Protein AF-A0A3A5MVI7-F1 (afdb_monomer_lite)

Secondary structure (DSSP, 8-state):
---THHHHHHHHHHHHHHHHHHHHHHHHHHHHHH-TT--HHHHHHHHHHHHHHHHHHHHHHHHHS--PPP-

Sequence (71 aa):
MNNPLIPAFYDIAWSGVVVVMLVALVVALVQIRRAPSLSSTARAIWVLIVLFAPIAGPVIWFLVGRRPQPE

Structure (mmCIF, N/CA/C/O backbone):
data_AF-A0A3A5MVI7-F1
#
_entry.id   AF-A0A3A5MVI7-F1
#
loop_
_atom_site.group_PDB
_atom_site.id
_atom_site.type_symbol
_atom_site.label_atom_id
_atom_site.label_alt_id
_atom_site.label_comp_id
_atom_site.label_asym_id
_atom_site.label_entity_id
_atom_site.label_seq_id
_atom_site.pdbx_PDB_ins_code
_atom_site.Cartn_x
_atom_site.Cartn_y
_atom_site.Cartn_z
_atom_site.occupancy
_atom_site.B_iso_or_equiv
_atom_site.auth_seq_id
_atom_site.auth_comp_id
_atom_site.auth_asym_id
_atom_site.auth_atom_id
_atom_site.pdbx_PDB_model_num
ATOM 1 N N . MET A 1 1 ? 27.573 -7.222 -26.077 1.00 51.03 1 MET A N 1
ATOM 2 C CA . MET A 1 1 ? 27.828 -6.204 -25.034 1.00 51.03 1 MET A CA 1
ATOM 3 C C . MET A 1 1 ? 26.660 -6.253 -24.060 1.00 51.03 1 MET A C 1
ATOM 5 O O . MET A 1 1 ? 25.676 -5.557 -24.260 1.00 51.03 1 MET A O 1
ATOM 9 N N . ASN A 1 2 ? 26.722 -7.133 -23.060 1.00 61.12 2 ASN A N 1
ATOM 10 C CA . ASN A 1 2 ? 25.678 -7.257 -22.042 1.00 61.12 2 ASN A CA 1
ATOM 11 C C . ASN A 1 2 ? 26.171 -6.423 -20.864 1.00 61.12 2 ASN A C 1
ATOM 13 O O . ASN A 1 2 ? 27.170 -6.794 -20.258 1.00 61.12 2 ASN A O 1
ATOM 17 N N . ASN A 1 3 ? 25.569 -5.258 -20.621 1.00 65.50 3 ASN A N 1
ATOM 18 C CA . ASN A 1 3 ? 26.001 -4.370 -19.544 1.00 65.50 3 ASN A CA 1
ATOM 19 C C . ASN A 1 3 ? 25.383 -4.845 -18.214 1.00 65.50 3 ASN A C 1
ATOM 21 O O . ASN A 1 3 ? 24.186 -4.628 -18.027 1.00 65.50 3 ASN A O 1
ATOM 25 N N . PRO A 1 4 ? 26.145 -5.468 -17.293 1.00 67.12 4 PRO A N 1
ATOM 26 C CA . PRO A 1 4 ? 25.608 -6.058 -16.061 1.00 67.12 4 PRO A CA 1
ATOM 27 C C . PRO A 1 4 ? 25.062 -5.020 -15.067 1.00 67.12 4 PRO A C 1
ATOM 29 O O . PRO A 1 4 ? 24.337 -5.379 -14.144 1.00 67.12 4 PRO A O 1
ATOM 32 N N . LEU A 1 5 ? 25.353 -3.732 -15.274 1.00 67.38 5 LEU A N 1
ATOM 33 C CA . LEU A 1 5 ? 24.840 -2.643 -14.441 1.00 67.38 5 LEU A CA 1
ATOM 34 C C . LEU A 1 5 ? 23.376 -2.282 -14.748 1.00 67.38 5 LEU A C 1
ATOM 36 O O . LEU A 1 5 ? 22.666 -1.840 -13.848 1.00 67.38 5 LEU A O 1
ATOM 40 N N . ILE A 1 6 ? 22.908 -2.485 -15.988 1.00 70.94 6 ILE A N 1
ATOM 41 C CA . ILE A 1 6 ? 21.514 -2.199 -16.377 1.00 70.94 6 ILE A CA 1
ATOM 42 C C . ILE A 1 6 ? 20.524 -3.140 -15.664 1.00 70.94 6 ILE A C 1
ATOM 44 O O . ILE A 1 6 ? 19.557 -2.624 -15.104 1.00 70.94 6 ILE A O 1
ATOM 48 N N . PRO A 1 7 ? 20.762 -4.470 -15.600 1.00 74.88 7 PRO A N 1
ATOM 49 C CA . PRO A 1 7 ? 19.948 -5.381 -14.796 1.00 74.88 7 PRO A CA 1
ATOM 50 C C . PRO A 1 7 ? 19.889 -4.976 -13.320 1.00 74.88 7 PRO A C 1
ATOM 52 O O . PRO A 1 7 ? 18.804 -4.806 -12.780 1.00 74.88 7 PRO A O 1
ATOM 55 N N . ALA A 1 8 ? 21.040 -4.704 -12.694 1.00 82.62 8 ALA A N 1
ATOM 56 C CA . ALA A 1 8 ? 21.086 -4.358 -11.273 1.00 82.62 8 ALA A CA 1
ATOM 57 C C . ALA A 1 8 ? 20.339 -3.051 -10.951 1.00 82.62 8 ALA A C 1
ATOM 59 O O . ALA A 1 8 ? 19.614 -2.976 -9.962 1.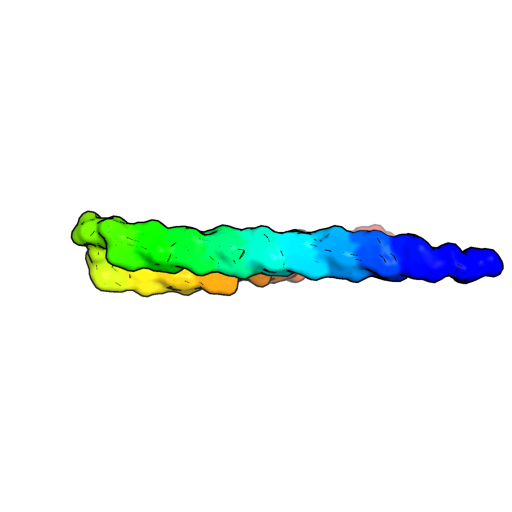00 82.62 8 ALA A O 1
ATOM 60 N N . PHE A 1 9 ? 20.482 -2.019 -11.788 1.00 83.50 9 PHE A N 1
ATOM 61 C CA . PHE A 1 9 ? 19.766 -0.757 -11.592 1.00 83.50 9 PHE A CA 1
ATOM 62 C C . PHE A 1 9 ? 18.253 -0.918 -11.777 1.00 83.50 9 PHE A C 1
ATOM 64 O O . PHE A 1 9 ? 17.476 -0.381 -10.988 1.00 83.50 9 PHE A O 1
ATOM 71 N N . TYR A 1 10 ? 17.838 -1.67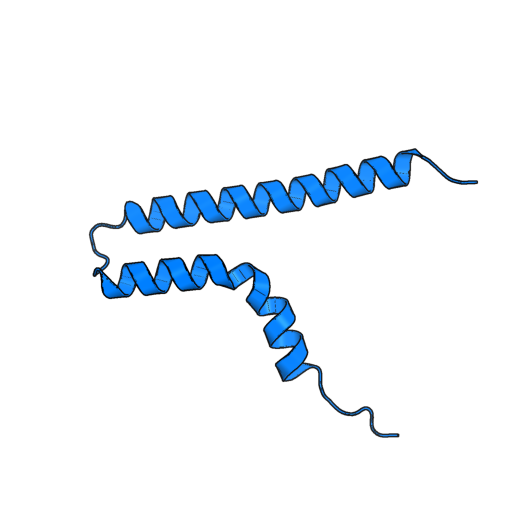8 -12.794 1.00 86.38 10 TYR A N 1
ATOM 72 C CA . TYR A 1 10 ? 16.435 -2.001 -13.037 1.00 86.38 10 TYR A CA 1
ATOM 73 C C . TYR A 1 10 ? 15.821 -2.738 -11.839 1.00 86.38 10 TYR A C 1
ATOM 75 O O . TYR A 1 10 ? 14.779 -2.321 -11.332 1.00 86.38 10 TYR A O 1
ATOM 83 N N . ASP A 1 11 ? 16.502 -3.767 -11.331 1.00 88.94 11 ASP A N 1
ATOM 84 C CA . ASP A 1 11 ? 16.040 -4.560 -10.190 1.00 88.94 11 ASP A CA 1
ATOM 85 C C . ASP A 1 11 ? 15.900 -3.709 -8.922 1.00 88.94 11 ASP A C 1
ATOM 87 O O . ASP A 1 11 ? 14.890 -3.799 -8.218 1.00 88.94 11 ASP A O 1
ATOM 91 N N . ILE A 1 12 ? 16.875 -2.835 -8.645 1.00 91.50 12 ILE A N 1
ATOM 92 C CA . ILE A 1 12 ? 16.834 -1.911 -7.502 1.00 91.50 12 ILE A CA 1
ATOM 93 C C . ILE A 1 12 ? 15.676 -0.921 -7.644 1.00 91.50 12 ILE A C 1
ATOM 95 O O . ILE A 1 12 ? 14.941 -0.702 -6.679 1.00 91.50 12 ILE A O 1
ATOM 99 N N . ALA A 1 13 ? 15.489 -0.335 -8.830 1.00 93.00 13 ALA A N 1
ATOM 100 C CA . ALA A 1 13 ? 14.423 0.629 -9.074 1.00 93.00 13 ALA A CA 1
ATOM 101 C C . ALA A 1 13 ? 13.040 -0.002 -8.851 1.00 93.00 13 ALA A C 1
ATOM 103 O O . ALA A 1 13 ? 12.232 0.538 -8.093 1.00 93.00 13 ALA A O 1
ATOM 104 N N . TRP A 1 14 ? 12.782 -1.176 -9.435 1.00 92.69 14 TRP A N 1
ATOM 105 C CA . TRP A 1 14 ? 11.506 -1.875 -9.262 1.00 92.69 14 TRP A CA 1
ATOM 106 C C . TRP A 1 14 ? 11.285 -2.373 -7.843 1.00 92.69 14 TRP A C 1
ATOM 108 O O . TRP A 1 14 ? 10.184 -2.224 -7.312 1.00 92.69 14 TRP A O 1
ATOM 118 N N . SER A 1 15 ? 12.325 -2.894 -7.194 1.00 93.62 15 SER A N 1
ATOM 119 C CA . SER A 1 15 ? 12.243 -3.276 -5.782 1.00 93.62 15 SER A CA 1
ATOM 120 C C . SER A 1 15 ? 11.902 -2.066 -4.911 1.00 93.62 15 SER A C 1
ATOM 122 O O . SER A 1 15 ? 11.041 -2.156 -4.039 1.00 93.62 15 SER A O 1
ATOM 124 N N . GLY A 1 16 ? 12.507 -0.908 -5.191 1.00 95.88 16 GLY A N 1
ATOM 125 C CA . GLY A 1 16 ? 12.191 0.356 -4.530 1.00 95.88 16 GLY A CA 1
ATOM 126 C C . GLY A 1 16 ? 10.728 0.765 -4.707 1.00 95.88 16 GLY A C 1
ATOM 127 O O . GLY A 1 16 ? 10.069 1.107 -3.726 1.00 95.88 16 GLY A O 1
ATOM 128 N N . VAL A 1 17 ? 10.187 0.662 -5.925 1.00 95.31 17 VAL A N 1
ATOM 129 C CA . VAL A 1 17 ? 8.762 0.924 -6.198 1.00 95.31 17 VAL A CA 1
ATOM 130 C C . VAL A 1 17 ? 7.867 0.002 -5.367 1.00 95.31 17 VAL A C 1
ATOM 132 O O . VAL A 1 17 ? 6.947 0.483 -4.705 1.00 95.31 17 VAL A O 1
ATOM 135 N N . VAL A 1 18 ? 8.159 -1.301 -5.332 1.00 93.88 18 VAL A N 1
ATOM 136 C CA . VAL A 1 18 ? 7.394 -2.272 -4.532 1.00 93.88 18 VAL A CA 1
ATOM 137 C C . VAL A 1 18 ? 7.446 -1.922 -3.044 1.00 93.88 18 VAL A C 1
ATOM 139 O O . VAL A 1 18 ? 6.410 -1.917 -2.379 1.00 93.88 18 VAL A O 1
ATOM 142 N N . VAL A 1 19 ? 8.618 -1.560 -2.516 1.00 96.81 19 VAL A N 1
ATOM 143 C CA . VAL A 1 19 ? 8.770 -1.137 -1.116 1.00 96.81 19 VAL A CA 1
ATOM 144 C C . VAL A 1 19 ? 7.927 0.103 -0.819 1.00 96.81 19 VAL A C 1
ATOM 146 O O . VAL A 1 19 ? 7.205 0.120 0.177 1.00 96.81 19 VAL A O 1
ATOM 149 N N . VAL A 1 20 ? 7.952 1.120 -1.684 1.00 96.56 20 VAL A N 1
ATOM 150 C CA . VAL A 1 20 ? 7.131 2.332 -1.516 1.00 9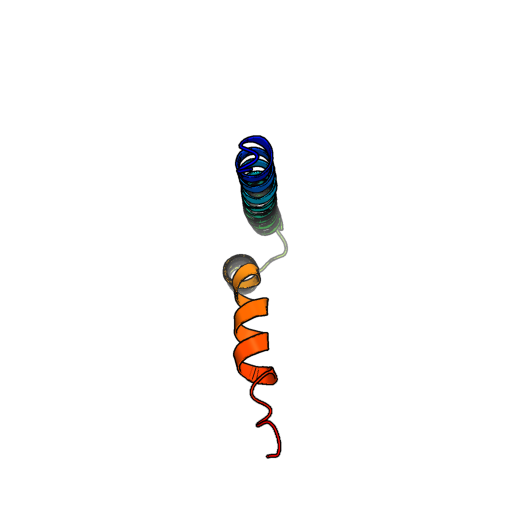6.56 20 VAL A CA 1
ATOM 151 C C . VAL A 1 20 ? 5.638 1.995 -1.518 1.00 96.56 20 VAL A C 1
ATOM 153 O O . VAL A 1 20 ? 4.901 2.493 -0.666 1.00 96.56 20 VAL A O 1
ATOM 156 N N . MET A 1 21 ? 5.188 1.112 -2.416 1.00 94.31 21 MET A N 1
ATOM 157 C CA . MET A 1 21 ? 3.793 0.657 -2.456 1.00 94.31 21 MET A CA 1
ATOM 158 C C . MET A 1 21 ? 3.389 -0.066 -1.164 1.00 94.31 21 MET A C 1
ATOM 160 O O . MET A 1 21 ? 2.313 0.195 -0.625 1.00 94.31 21 MET A O 1
ATOM 164 N N . LEU A 1 22 ? 4.255 -0.930 -0.626 1.00 94.62 22 LEU A N 1
ATOM 165 C CA . LEU A 1 22 ? 4.013 -1.627 0.640 1.00 94.62 22 LEU A CA 1
ATOM 166 C C . LEU A 1 22 ? 3.964 -0.664 1.832 1.00 94.62 22 LEU A C 1
ATOM 168 O O . LEU A 1 22 ? 3.082 -0.781 2.683 1.00 94.62 22 LEU A O 1
ATOM 172 N N . VAL A 1 23 ? 4.869 0.315 1.887 1.00 97.00 23 VAL A N 1
ATOM 173 C CA . VAL A 1 23 ? 4.856 1.350 2.931 1.00 97.00 23 VAL A CA 1
ATOM 174 C C . VAL A 1 23 ? 3.558 2.153 2.863 1.00 97.00 23 VAL A C 1
ATOM 176 O O . VAL A 1 23 ? 2.902 2.334 3.889 1.00 97.00 23 VAL A O 1
ATOM 179 N N . ALA A 1 24 ? 3.143 2.583 1.670 1.00 95.19 24 ALA A N 1
ATOM 180 C CA . ALA A 1 24 ? 1.891 3.310 1.478 1.00 95.19 24 ALA A CA 1
ATOM 181 C C . ALA A 1 24 ? 0.669 2.488 1.928 1.00 95.19 24 ALA A C 1
ATOM 183 O O . ALA A 1 24 ? -0.204 3.021 2.616 1.00 95.19 24 ALA A O 1
ATOM 184 N N . LEU A 1 25 ? 0.638 1.187 1.616 1.00 94.62 25 LEU A N 1
ATOM 185 C CA . LEU A 1 25 ? -0.396 0.254 2.073 1.00 94.62 25 LEU A CA 1
ATOM 186 C C . LEU A 1 25 ? -0.468 0.205 3.606 1.00 94.62 25 LEU A C 1
ATOM 188 O O . LEU A 1 25 ? -1.540 0.390 4.185 1.00 94.62 25 LEU A O 1
ATOM 192 N N . VAL A 1 26 ? 0.668 0.006 4.279 1.00 96.38 26 VAL A N 1
ATOM 193 C CA . VAL A 1 26 ? 0.725 -0.046 5.749 1.00 96.38 26 VAL A CA 1
ATOM 194 C C . VAL A 1 26 ? 0.278 1.279 6.362 1.00 96.38 26 VAL A C 1
ATOM 196 O O . VAL A 1 26 ? -0.548 1.286 7.277 1.00 96.38 26 VAL A O 1
ATOM 199 N N . VAL A 1 27 ? 0.776 2.406 5.847 1.00 97.25 27 VAL A N 1
ATOM 200 C CA . VAL A 1 27 ? 0.390 3.745 6.312 1.00 97.25 27 VAL A CA 1
ATOM 201 C C . VAL A 1 27 ? -1.118 3.948 6.175 1.00 97.25 27 VAL A C 1
ATOM 203 O O . VAL A 1 27 ? -1.760 4.381 7.132 1.00 97.25 27 VAL A O 1
ATOM 206 N N . ALA A 1 28 ? -1.709 3.584 5.037 1.00 94.38 28 ALA A N 1
ATOM 207 C CA . ALA A 1 28 ? -3.146 3.703 4.816 1.00 94.38 28 ALA A CA 1
ATOM 208 C C . ALA A 1 28 ? -3.959 2.853 5.809 1.00 94.38 28 ALA A C 1
ATOM 210 O O . ALA A 1 28 ? -4.906 3.357 6.415 1.00 94.38 28 ALA A O 1
ATOM 211 N N . LEU A 1 29 ? -3.559 1.602 6.061 1.00 93.56 29 LEU A N 1
ATOM 212 C CA . LEU A 1 29 ? -4.212 0.744 7.058 1.00 93.56 29 LEU A CA 1
ATOM 213 C C . LEU A 1 29 ? -4.113 1.324 8.477 1.00 93.56 29 LEU A C 1
ATOM 215 O O . LEU A 1 29 ? -5.091 1.303 9.229 1.00 93.56 29 LEU A O 1
ATOM 219 N N . VAL A 1 30 ? -2.958 1.888 8.843 1.00 95.44 30 VAL A N 1
ATOM 220 C CA . VAL A 1 30 ? -2.772 2.572 10.132 1.00 95.44 30 VAL A CA 1
ATOM 221 C C . VAL A 1 30 ? -3.686 3.791 10.237 1.00 95.44 30 VAL A C 1
ATOM 223 O O . VAL A 1 30 ? -4.323 3.975 11.275 1.00 95.44 30 VAL A O 1
ATOM 226 N N . GLN A 1 31 ? -3.808 4.594 9.180 1.00 93.50 31 GLN A N 1
ATOM 227 C CA . GLN A 1 31 ? -4.694 5.761 9.157 1.00 93.50 31 GLN A CA 1
ATOM 228 C C . GLN A 1 31 ? -6.164 5.357 9.304 1.00 93.50 31 GLN A C 1
ATOM 230 O O . GLN A 1 31 ? -6.876 5.908 10.144 1.00 93.50 31 GLN A O 1
ATOM 235 N N . ILE A 1 32 ? -6.601 4.324 8.578 1.00 91.69 32 ILE A N 1
ATOM 236 C CA . ILE A 1 32 ? -7.953 3.765 8.703 1.00 91.69 32 ILE A CA 1
ATOM 237 C C . ILE A 1 32 ? -8.203 3.264 10.131 1.00 91.69 32 ILE A C 1
ATOM 239 O O . ILE A 1 32 ? -9.282 3.487 10.686 1.00 91.69 32 ILE A O 1
ATOM 243 N N . ARG A 1 33 ? -7.216 2.603 10.755 1.00 91.19 33 ARG A N 1
ATOM 244 C CA . ARG A 1 33 ? -7.297 2.139 12.151 1.00 91.19 33 ARG A CA 1
ATOM 245 C C . ARG A 1 33 ? -7.370 3.298 13.153 1.00 91.19 33 ARG A C 1
ATOM 247 O O . ARG A 1 33 ? -8.020 3.172 14.191 1.00 91.19 33 ARG A O 1
ATOM 254 N N . ARG A 1 34 ? -6.699 4.410 12.869 1.00 92.94 34 ARG A N 1
ATOM 255 C CA . ARG A 1 34 ? -6.661 5.579 13.754 1.00 92.94 34 ARG A CA 1
ATOM 256 C C . ARG A 1 34 ? -7.882 6.474 13.628 1.00 92.94 34 ARG A C 1
ATOM 258 O O . ARG A 1 34 ? -8.140 7.206 14.570 1.00 92.94 34 ARG A O 1
ATOM 265 N N . ALA A 1 3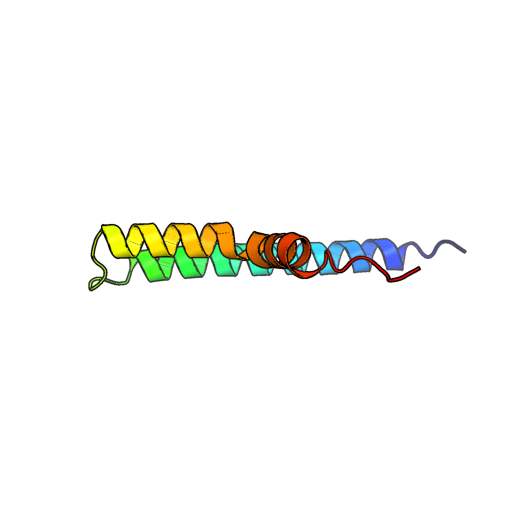5 ? -8.628 6.406 12.529 1.00 91.12 35 ALA A N 1
ATOM 266 C CA . ALA A 1 35 ? -9.824 7.214 12.319 1.00 91.12 35 ALA A CA 1
ATOM 267 C C . ALA A 1 35 ? -10.975 6.754 13.244 1.00 91.12 35 ALA A C 1
ATOM 269 O O . ALA A 1 35 ? -11.558 5.692 13.003 1.00 91.12 35 ALA A O 1
ATOM 270 N N . PRO A 1 36 ? -11.313 7.527 14.297 1.00 83.00 36 PRO A N 1
ATOM 271 C CA . PRO A 1 36 ? -12.294 7.123 15.305 1.00 83.00 36 PRO A CA 1
ATOM 272 C C . PRO A 1 36 ? -13.741 7.380 14.858 1.00 83.00 36 PRO A C 1
ATOM 274 O O . PRO A 1 36 ? -14.667 6.815 15.426 1.00 83.00 36 PRO A O 1
ATOM 277 N N . SER A 1 37 ? -13.940 8.212 13.832 1.00 89.19 37 SER A N 1
ATOM 278 C CA . SER A 1 37 ? -15.247 8.559 13.262 1.00 89.19 37 SER A CA 1
ATOM 279 C C . SER A 1 37 ? -15.738 7.587 12.184 1.00 89.19 37 SER A C 1
ATOM 281 O O . SER A 1 37 ? -16.861 7.724 11.703 1.00 89.19 37 SER A O 1
ATOM 283 N N . LEU A 1 38 ? -14.923 6.604 11.782 1.00 88.31 38 LEU A N 1
ATOM 284 C CA . LEU A 1 38 ? -15.334 5.590 10.813 1.00 88.31 38 LEU A CA 1
ATOM 285 C C . LEU A 1 38 ? -16.201 4.532 11.495 1.00 88.31 38 LEU A C 1
ATOM 287 O O . LEU A 1 38 ? -15.762 3.852 12.423 1.00 88.31 38 LEU A O 1
ATOM 291 N N . SER A 1 39 ? -17.408 4.329 10.969 1.00 92.12 39 SER A N 1
ATOM 292 C CA . SER A 1 39 ? -18.206 3.151 11.305 1.00 92.12 39 SER A CA 1
ATOM 293 C C . SER A 1 39 ? -17.474 1.863 10.900 1.00 92.12 39 SER A C 1
ATOM 295 O O . SER A 1 39 ? -16.624 1.866 10.004 1.00 92.12 39 SER A O 1
ATOM 297 N N . SER A 1 40 ? -17.819 0.738 11.536 1.00 89.44 40 SER A N 1
ATOM 298 C CA . SER A 1 40 ? -17.193 -0.566 11.253 1.00 89.44 40 SER A CA 1
ATOM 299 C C . SER A 1 40 ? -17.283 -0.941 9.765 1.00 89.44 40 SER A C 1
ATOM 301 O O . SER A 1 40 ? -16.284 -1.312 9.147 1.00 89.44 40 SER A O 1
ATOM 303 N N . THR A 1 41 ? -18.454 -0.731 9.155 1.00 92.88 41 THR A N 1
ATOM 304 C CA . THR A 1 41 ? -18.681 -0.956 7.721 1.00 92.88 41 THR A CA 1
ATOM 305 C C . THR A 1 41 ? -17.830 -0.034 6.851 1.00 92.88 41 THR A C 1
ATOM 307 O O . THR A 1 41 ? -17.188 -0.501 5.913 1.00 92.88 41 THR A O 1
ATOM 310 N N . ALA A 1 42 ? -17.769 1.265 7.170 1.00 92.19 42 A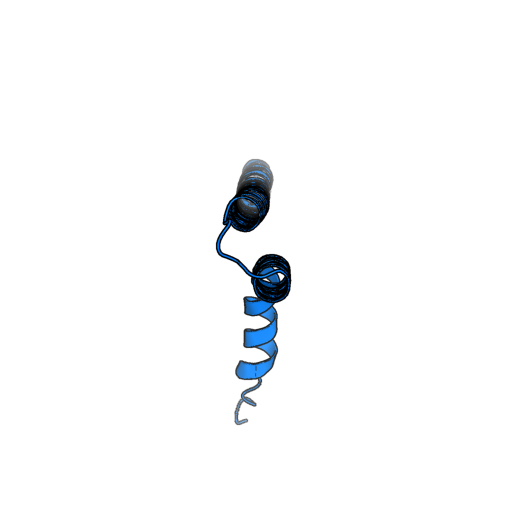LA A N 1
ATOM 311 C CA . ALA A 1 42 ? -16.963 2.215 6.404 1.00 92.19 42 ALA A CA 1
ATOM 312 C C . ALA A 1 42 ? -15.468 1.868 6.473 1.00 92.19 42 ALA A C 1
ATOM 314 O O . ALA A 1 42 ? -14.769 1.920 5.463 1.00 92.19 42 ALA A O 1
ATOM 315 N N . ARG A 1 43 ? -14.979 1.442 7.643 1.00 92.62 43 ARG A N 1
ATOM 316 C CA . ARG A 1 43 ? -13.611 0.941 7.808 1.00 92.62 43 ARG A CA 1
ATOM 317 C C . ARG A 1 43 ? -13.350 -0.290 6.936 1.00 92.62 43 ARG A C 1
ATOM 319 O O . ARG A 1 43 ? -12.324 -0.321 6.263 1.00 92.62 43 ARG A O 1
ATOM 326 N N . ALA A 1 44 ? -14.251 -1.274 6.924 1.00 93.50 44 ALA A N 1
ATOM 327 C CA . ALA A 1 44 ? -14.098 -2.471 6.094 1.00 93.50 44 ALA A CA 1
ATOM 328 C C . ALA A 1 44 ? -14.012 -2.121 4.599 1.00 93.50 44 ALA A C 1
ATOM 330 O O . ALA A 1 44 ? -13.128 -2.615 3.902 1.00 93.50 44 ALA A O 1
ATOM 331 N N . ILE A 1 45 ? -14.864 -1.204 4.130 1.00 96.25 45 ILE A N 1
ATOM 332 C CA . ILE A 1 45 ? -14.835 -0.707 2.748 1.00 96.25 45 ILE A CA 1
ATOM 333 C C . ILE A 1 45 ? -13.484 -0.055 2.432 1.00 96.25 45 ILE A C 1
ATOM 335 O O . ILE A 1 45 ? -12.869 -0.393 1.424 1.00 96.25 45 ILE A O 1
ATOM 339 N N . TRP A 1 46 ? -12.977 0.827 3.298 1.00 95.19 46 TRP A N 1
ATOM 340 C CA . TRP A 1 46 ? -11.679 1.475 3.081 1.00 95.19 46 TRP A CA 1
ATOM 341 C C . TRP A 1 46 ? -10.509 0.490 3.061 1.00 95.19 46 TRP A C 1
ATOM 343 O O . TRP A 1 46 ? -9.606 0.643 2.242 1.00 95.19 46 TRP A O 1
ATOM 353 N N . VAL A 1 47 ? -10.529 -0.539 3.912 1.00 94.12 47 VAL A N 1
ATOM 354 C CA . VAL A 1 47 ? -9.519 -1.607 3.877 1.00 94.12 47 VAL A CA 1
ATOM 355 C C . VAL A 1 47 ? -9.553 -2.333 2.533 1.00 94.12 47 VAL A C 1
ATOM 357 O O . VAL A 1 47 ? -8.506 -2.500 1.913 1.00 94.12 47 VAL A O 1
ATOM 360 N N . LEU A 1 48 ? -10.741 -2.713 2.052 1.00 94.06 48 LEU A N 1
ATOM 361 C CA . LEU A 1 48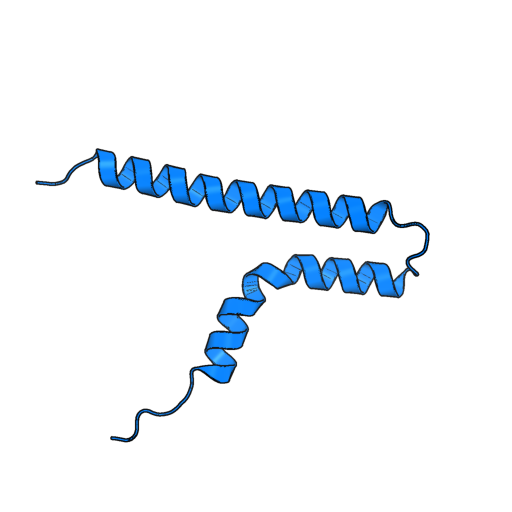 ? -10.892 -3.371 0.752 1.00 94.06 48 LEU A CA 1
ATOM 362 C C . LEU A 1 48 ? -10.397 -2.472 -0.388 1.00 94.06 48 LEU A C 1
ATOM 364 O O . LEU A 1 48 ? -9.622 -2.926 -1.223 1.00 94.06 48 LEU A O 1
ATOM 368 N N . ILE A 1 49 ? -10.775 -1.190 -0.395 1.00 94.44 49 ILE A N 1
ATOM 369 C CA . ILE A 1 49 ? -10.320 -0.222 -1.405 1.00 94.44 49 ILE A CA 1
ATOM 370 C C . ILE A 1 49 ? -8.795 -0.165 -1.448 1.00 94.44 49 ILE A C 1
ATOM 372 O O . ILE A 1 49 ? -8.212 -0.277 -2.520 1.00 94.44 49 ILE A O 1
ATOM 376 N N . VAL A 1 50 ? -8.139 -0.015 -0.297 1.00 94.12 50 VAL A N 1
ATOM 377 C CA . VAL A 1 50 ? -6.679 0.110 -0.231 1.00 94.12 50 VAL A CA 1
ATOM 378 C C . VAL A 1 50 ? -5.984 -1.185 -0.673 1.00 94.12 50 VAL A C 1
ATOM 380 O O . VAL A 1 50 ? -4.970 -1.121 -1.366 1.00 94.12 50 VAL A O 1
ATOM 383 N N . LEU A 1 51 ? -6.535 -2.354 -0.331 1.00 91.94 51 LEU A N 1
ATOM 384 C CA . LEU A 1 51 ? -5.994 -3.650 -0.756 1.00 91.94 51 LEU A CA 1
ATOM 385 C C . LEU A 1 51 ? -6.124 -3.881 -2.266 1.00 91.94 51 LEU A C 1
ATOM 387 O O . LEU A 1 51 ? -5.219 -4.446 -2.877 1.00 91.94 51 LEU A O 1
ATOM 391 N N . PHE A 1 52 ? -7.230 -3.444 -2.872 1.00 92.75 52 PHE A N 1
ATOM 392 C CA . PHE A 1 52 ? -7.510 -3.669 -4.293 1.00 92.75 52 PHE A CA 1
ATOM 393 C C . PHE A 1 52 ? -7.100 -2.506 -5.209 1.00 92.75 52 PHE A C 1
ATOM 395 O O . PHE A 1 52 ? -7.038 -2.678 -6.425 1.00 92.75 52 PHE A O 1
ATOM 402 N N . ALA A 1 53 ? -6.742 -1.343 -4.663 1.00 91.44 53 ALA A N 1
ATOM 403 C CA . ALA A 1 53 ? -6.202 -0.214 -5.418 1.00 91.44 53 ALA A CA 1
ATOM 404 C C . ALA A 1 53 ? -5.072 -0.589 -6.408 1.00 91.44 53 ALA A C 1
ATOM 406 O O . ALA A 1 53 ? -5.169 -0.183 -7.569 1.00 91.44 53 ALA A O 1
ATOM 407 N N . PRO A 1 54 ? -4.039 -1.383 -6.043 1.00 86.62 54 PRO A N 1
ATOM 408 C CA . PRO A 1 54 ? -2.945 -1.701 -6.968 1.00 86.62 54 PRO A CA 1
ATOM 409 C C . PRO A 1 54 ? -3.375 -2.531 -8.187 1.00 86.62 54 PRO A C 1
ATOM 411 O O . PRO A 1 54 ? -2.738 -2.443 -9.234 1.00 86.62 54 PRO A O 1
ATOM 414 N N . ILE A 1 55 ? -4.465 -3.301 -8.094 1.00 89.25 55 ILE A N 1
ATOM 415 C CA . ILE A 1 55 ? -4.976 -4.097 -9.222 1.00 89.25 55 ILE A CA 1
ATOM 416 C C . ILE A 1 55 ? -6.014 -3.347 -10.067 1.00 89.25 55 ILE A C 1
ATOM 418 O O . ILE A 1 55 ? -6.360 -3.803 -11.157 1.00 89.25 55 ILE A O 1
ATOM 422 N N . ALA A 1 56 ? -6.495 -2.188 -9.607 1.00 89.31 56 ALA A N 1
ATOM 423 C CA . ALA A 1 56 ? -7.525 -1.423 -10.303 1.00 89.31 56 ALA A CA 1
ATOM 424 C C . ALA A 1 56 ? -7.068 -0.963 -11.697 1.00 89.31 56 ALA A C 1
ATOM 426 O O . ALA A 1 56 ? -7.840 -1.051 -12.645 1.00 89.31 56 ALA A O 1
ATOM 427 N N . GLY A 1 57 ? -5.811 -0.532 -11.848 1.00 87.00 57 GLY A N 1
ATOM 428 C CA . GLY A 1 57 ? -5.254 -0.099 -13.137 1.00 87.00 57 GLY A CA 1
ATOM 429 C C . GLY A 1 57 ? -5.322 -1.187 -14.220 1.00 87.00 57 GLY A C 1
ATOM 430 O O . GLY A 1 57 ? -5.960 -0.964 -15.252 1.00 87.00 57 GLY A O 1
ATOM 431 N N . PRO A 1 58 ? -4.740 -2.380 -13.985 1.00 88.19 58 PRO A N 1
ATOM 432 C CA . PRO A 1 58 ? -4.878 -3.520 -14.890 1.00 88.19 58 PRO A CA 1
ATOM 433 C C . PRO A 1 58 ? -6.336 -3.889 -15.186 1.00 88.19 58 PRO A C 1
ATOM 435 O O . PRO A 1 58 ? -6.694 -4.099 -16.343 1.00 88.19 58 PRO A O 1
ATOM 438 N N . VAL A 1 59 ? -7.198 -3.928 -14.163 1.00 90.62 59 VAL A N 1
ATOM 439 C CA . VAL A 1 59 ? -8.624 -4.250 -14.334 1.00 90.62 59 VAL A CA 1
ATOM 440 C C . VAL A 1 59 ? -9.312 -3.235 -15.249 1.00 90.62 59 VAL A C 1
ATOM 442 O O . VAL A 1 59 ? -9.979 -3.630 -16.203 1.00 90.62 59 VAL A O 1
ATOM 445 N N . ILE A 1 60 ? -9.109 -1.935 -15.020 1.00 91.38 60 ILE A N 1
ATOM 446 C CA . ILE A 1 60 ? -9.654 -0.865 -15.864 1.00 91.38 60 ILE A CA 1
ATOM 447 C C . ILE A 1 60 ? -9.147 -1.009 -17.300 1.00 91.38 60 ILE A C 1
ATOM 449 O O . ILE A 1 60 ? -9.946 -0.928 -18.231 1.00 91.38 60 ILE A O 1
ATOM 453 N N . TRP A 1 61 ? -7.854 -1.279 -17.496 1.00 87.94 61 TRP A N 1
ATOM 454 C CA . TRP A 1 61 ? -7.290 -1.504 -18.827 1.00 87.94 61 TRP A CA 1
ATOM 455 C C . TRP A 1 61 ? -7.978 -2.662 -19.561 1.00 87.94 61 TRP A C 1
ATOM 457 O O . TRP A 1 61 ? -8.361 -2.510 -20.716 1.00 87.94 61 TRP A O 1
ATOM 467 N N . PHE A 1 62 ? -8.216 -3.797 -18.901 1.00 86.81 62 PHE A N 1
ATOM 468 C CA . PHE A 1 62 ? -8.911 -4.935 -19.518 1.00 86.81 62 PHE A CA 1
ATOM 469 C C . PHE A 1 62 ? -10.395 -4.686 -19.809 1.00 86.81 62 PHE A C 1
ATOM 471 O O . PHE A 1 62 ? -10.958 -5.316 -20.711 1.00 86.81 62 PHE A O 1
ATOM 478 N N . LEU A 1 63 ? -11.044 -3.816 -19.036 1.00 89.88 63 LEU A N 1
ATOM 479 C CA . LEU A 1 63 ? -12.453 -3.473 -19.225 1.00 89.88 63 LEU A CA 1
ATOM 480 C C . LEU A 1 63 ? -12.642 -2.405 -20.312 1.00 89.88 63 LEU A C 1
ATOM 482 O O . LEU A 1 63 ? -13.572 -2.504 -21.105 1.00 89.88 63 LEU A O 1
ATOM 486 N N . VAL A 1 64 ? -11.755 -1.410 -20.374 1.00 87.06 64 VAL A N 1
ATOM 487 C CA . VAL A 1 64 ? -11.863 -0.254 -21.283 1.00 87.06 64 VAL A CA 1
ATOM 488 C C . VAL A 1 64 ? -11.078 -0.455 -22.585 1.00 87.06 64 VAL A C 1
ATOM 490 O O . VAL A 1 64 ? -11.512 -0.012 -23.647 1.00 87.06 64 VAL A O 1
ATOM 493 N N . GLY A 1 65 ? -9.925 -1.125 -22.522 1.00 65.50 65 GLY A N 1
ATOM 494 C CA . GLY A 1 65 ? -8.958 -1.272 -23.617 1.00 65.50 65 GLY A CA 1
ATOM 495 C C . GLY A 1 65 ? -9.342 -2.283 -24.698 1.00 65.50 65 GLY A C 1
ATOM 496 O O . GLY A 1 65 ? -8.635 -2.409 -25.691 1.00 65.50 65 GLY A O 1
ATOM 497 N N . ARG A 1 66 ? -10.477 -2.978 -24.564 1.00 65.56 66 ARG A N 1
ATOM 498 C CA . ARG A 1 66 ? -11.003 -3.906 -25.579 1.00 65.56 66 ARG A CA 1
ATOM 499 C C . ARG A 1 66 ? -11.752 -3.192 -26.710 1.00 65.56 66 ARG A C 1
ATOM 501 O O . ARG A 1 66 ? -12.822 -3.640 -27.110 1.00 65.56 66 ARG A O 1
ATOM 508 N N . ARG A 1 67 ? -11.228 -2.082 -27.235 1.00 66.69 67 ARG A N 1
ATOM 509 C CA . ARG A 1 67 ? -11.751 -1.545 -28.500 1.00 66.69 67 ARG A CA 1
ATOM 510 C C . ARG A 1 67 ? -11.230 -2.455 -29.615 1.00 66.69 67 ARG A C 1
ATOM 512 O O . ARG A 1 67 ? -10.011 -2.523 -29.762 1.00 66.69 67 ARG A O 1
ATOM 519 N N . PRO A 1 68 ? -12.092 -3.187 -30.345 1.00 63.69 68 PRO A N 1
ATOM 520 C CA . PRO A 1 68 ? -11.643 -3.952 -31.499 1.00 63.69 68 PRO A CA 1
ATOM 521 C C . PRO A 1 68 ? -10.969 -2.975 -32.457 1.00 63.69 68 PRO A C 1
ATOM 523 O O . PRO A 1 68 ? -11.527 -1.913 -32.742 1.00 63.69 68 PRO A O 1
ATOM 526 N N . GLN A 1 69 ? -9.755 -3.295 -32.896 1.00 68.88 69 GLN A N 1
ATOM 527 C CA . GLN A 1 69 ? -9.142 -2.583 -34.007 1.00 68.88 69 GLN A CA 1
ATOM 528 C C . GLN A 1 69 ? -10.088 -2.763 -35.208 1.00 68.88 69 GLN A C 1
ATOM 530 O O . GLN A 1 69 ? -10.386 -3.912 -35.530 1.00 68.88 69 GLN A O 1
ATOM 535 N N . PRO A 1 70 ? -10.618 -1.693 -35.830 1.00 64.38 70 PRO A N 1
ATOM 536 C CA . PRO A 1 70 ? -11.305 -1.842 -37.100 1.00 64.38 70 PRO A CA 1
ATOM 537 C C . PRO A 1 70 ? -10.247 -2.269 -38.117 1.00 64.38 70 PRO A C 1
ATOM 539 O O . PRO A 1 70 ? -9.253 -1.562 -38.303 1.00 64.38 70 PRO A O 1
ATOM 542 N N . GLU A 1 71 ? -10.430 -3.459 -38.669 1.00 66.44 71 GLU A N 1
ATOM 543 C CA . GLU A 1 71 ? -9.628 -4.024 -39.754 1.00 66.44 71 GLU A CA 1
ATOM 544 C C . GLU A 1 71 ? -9.963 -3.416 -41.119 1.00 66.44 71 GLU A C 1
ATOM 546 O O . GLU A 1 71 ? -11.135 -3.023 -41.335 1.00 66.44 71 GLU A O 1
#

InterPro domains:
  IPR027379 Cardiolipin synthase N-terminal [PF13396] (24-66)

Organism: NCBI:txid995039

Foldseek 3Di:
DDDPVVVVVVVVVVVVVVVVLVVVLVVQLVVLVPPPPDDPVNSVVSNVCSVCVVVVVVVCCVVPVPPPDDD

Radius of gyration: 18.79 Å; chains: 1; bounding box: 46×16×55 Å

pLDDT: mean 86.68, std 11.14, range [51.03, 97.25]